Protein AF-A0A395M9N6-F1 (afdb_monomer)

Organism: NCBI:txid2675880

Sequence (137 aa):
MVEVPEEEGFAPFDAPEVMGDDAPRRTTVILVNNTQQTLTWSDSGCDHGERCVLAPDTIAPGASGTWALRSDGFQTGCEGWMEWTVGDNGPTVELKYDNPYYGSNSYSCSTGSTSYNIGRDGGDGDHASVTFTLAQN

Mean predicted aligned error: 8.51 Å

pLDDT: mean 87.64, std 17.74, range [38.38, 98.75]

Structure (mmCIF, N/CA/C/O backbone):
data_AF-A0A395M9N6-F1
#
_entry.id   AF-A0A395M9N6-F1
#
loop_
_atom_site.group_PDB
_atom_site.id
_atom_site.type_symbol
_atom_site.label_atom_id
_atom_site.label_alt_id
_atom_site.label_comp_id
_atom_site.label_asym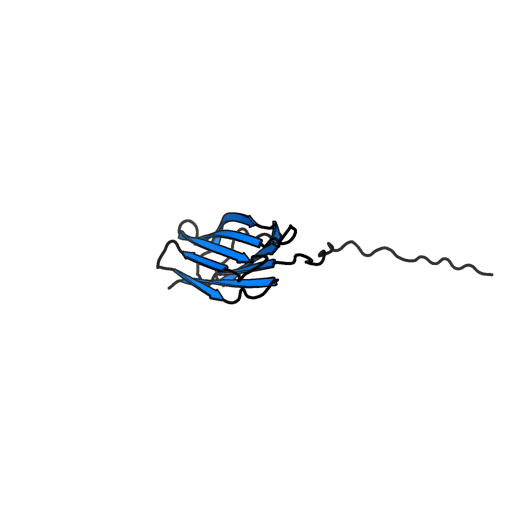_id
_atom_site.label_entity_id
_atom_site.label_seq_id
_atom_site.pdbx_PDB_ins_code
_atom_site.Cartn_x
_atom_site.Cartn_y
_atom_site.Cartn_z
_atom_site.occupancy
_atom_site.B_iso_or_equiv
_atom_site.auth_seq_id
_atom_site.auth_comp_id
_atom_site.auth_asym_id
_atom_site.auth_atom_id
_atom_site.pdbx_PDB_model_num
ATOM 1 N N . MET A 1 1 ? -13.176 -33.257 -59.182 1.00 46.84 1 MET A N 1
ATOM 2 C CA . MET A 1 1 ? -12.397 -32.482 -58.202 1.00 46.84 1 MET A CA 1
ATOM 3 C C . MET A 1 1 ? -13.426 -31.793 -57.335 1.00 46.84 1 MET A C 1
ATOM 5 O O . MET A 1 1 ? -14.177 -30.981 -57.853 1.00 46.84 1 MET A O 1
ATOM 9 N N . VAL A 1 2 ? -13.617 -32.300 -56.121 1.00 38.38 2 VAL A N 1
ATOM 10 C CA . VAL A 1 2 ? -14.573 -31.751 -55.154 1.00 38.38 2 VAL A CA 1
ATOM 11 C C . VAL A 1 2 ? -13.792 -30.713 -54.364 1.00 38.38 2 VAL A C 1
ATOM 13 O O . VAL A 1 2 ? -12.828 -31.085 -53.703 1.00 38.38 2 VAL A O 1
ATOM 16 N N . GLU A 1 3 ? -14.158 -29.441 -54.480 1.00 41.53 3 GLU A N 1
ATOM 17 C CA . GLU A 1 3 ? -13.704 -28.416 -53.542 1.00 41.53 3 GLU A CA 1
ATOM 18 C C . GLU A 1 3 ? -14.717 -28.372 -52.398 1.00 41.53 3 GLU A C 1
ATOM 20 O O . GLU A 1 3 ? -15.890 -28.044 -52.580 1.00 41.53 3 GLU A O 1
ATOM 25 N N . VAL A 1 4 ? -14.263 -28.836 -51.240 1.00 49.25 4 VAL A N 1
ATOM 26 C CA . VAL A 1 4 ? -14.925 -28.698 -49.941 1.00 49.25 4 VAL A CA 1
ATOM 27 C C . VAL A 1 4 ? -14.576 -27.295 -49.422 1.00 49.25 4 VAL A C 1
ATOM 29 O O . VAL A 1 4 ? -13.420 -26.899 -49.574 1.00 49.25 4 VAL A O 1
ATOM 32 N N . PRO A 1 5 ? -15.517 -26.526 -48.850 1.00 47.41 5 PRO A N 1
ATOM 33 C CA . PRO A 1 5 ? -15.219 -25.199 -48.323 1.00 47.41 5 PRO A CA 1
ATOM 34 C C . PRO A 1 5 ? -14.529 -25.320 -46.957 1.00 47.41 5 PRO A C 1
ATOM 36 O O . PRO A 1 5 ? -15.019 -26.034 -46.083 1.00 47.41 5 PRO A O 1
ATOM 39 N N . GLU A 1 6 ? -13.413 -24.617 -46.766 1.00 47.91 6 GLU A N 1
ATOM 40 C CA . GLU A 1 6 ? -12.828 -24.401 -45.439 1.00 47.91 6 GLU A CA 1
ATOM 41 C C . GLU A 1 6 ? -13.476 -23.155 -44.820 1.00 47.91 6 GLU A C 1
ATOM 43 O O . GLU A 1 6 ? -13.122 -22.014 -45.114 1.00 47.91 6 GLU A O 1
ATOM 48 N N . GLU A 1 7 ? -14.499 -23.402 -44.003 1.00 52.03 7 GLU A N 1
ATOM 49 C CA . GLU A 1 7 ? -15.008 -22.475 -42.993 1.00 52.03 7 GLU A CA 1
ATOM 50 C C . GLU A 1 7 ? -14.026 -22.481 -41.815 1.00 52.03 7 GLU A C 1
ATOM 52 O O . GLU A 1 7 ? -14.098 -23.359 -40.958 1.00 52.03 7 GLU A O 1
ATOM 57 N N . GLU A 1 8 ? -13.111 -21.514 -41.756 1.00 49.66 8 GLU A N 1
ATOM 58 C CA . GLU A 1 8 ? -12.205 -21.362 -40.616 1.00 49.66 8 GLU A CA 1
ATOM 59 C C . GLU A 1 8 ? -12.452 -20.032 -39.897 1.00 49.66 8 GLU A C 1
ATOM 61 O O . GLU A 1 8 ? -12.097 -18.952 -40.370 1.00 49.66 8 GLU A O 1
ATOM 66 N N . GLY A 1 9 ? -13.021 -20.153 -38.695 1.00 40.66 9 GLY A N 1
ATOM 67 C CA . GLY A 1 9 ? -12.599 -19.342 -37.558 1.00 40.66 9 GLY A CA 1
ATOM 68 C C . GLY A 1 9 ? -13.446 -18.119 -37.231 1.00 40.66 9 GLY A C 1
ATOM 69 O O . GLY A 1 9 ? -13.034 -16.983 -37.445 1.00 40.66 9 GLY A O 1
ATOM 70 N N . PHE A 1 10 ? -14.578 -18.342 -36.563 1.00 41.88 10 PHE A N 1
ATOM 71 C CA . PHE A 1 10 ? -15.126 -17.366 -35.622 1.00 41.88 10 PHE A CA 1
ATOM 72 C C . PHE A 1 10 ? -14.046 -17.056 -34.570 1.00 41.88 10 PHE A C 1
ATOM 74 O O . PHE A 1 10 ? -13.719 -17.917 -33.750 1.00 41.88 10 PHE A O 1
ATOM 81 N N . ALA A 1 11 ? -13.454 -15.859 -34.624 1.00 49.81 11 ALA A N 1
ATOM 82 C CA . ALA A 1 11 ? -12.541 -15.391 -33.587 1.00 49.81 11 ALA A CA 1
ATOM 83 C C . ALA A 1 11 ? -13.258 -15.491 -32.228 1.00 49.81 11 ALA A C 1
ATOM 85 O O . ALA A 1 11 ? -14.402 -15.031 -32.123 1.00 49.81 11 ALA A O 1
ATOM 86 N N . PRO A 1 12 ? -12.658 -16.115 -31.200 1.00 45.38 12 PRO A N 1
ATOM 87 C CA . PRO A 1 12 ? -13.282 -16.140 -29.893 1.00 45.38 12 PRO A CA 1
ATOM 88 C C . PRO A 1 12 ? -13.424 -14.694 -29.417 1.00 45.38 12 PRO A C 1
ATOM 90 O O . PRO A 1 12 ? -12.458 -13.938 -29.415 1.00 45.38 12 PRO A O 1
ATOM 93 N N . PHE A 1 13 ? -14.663 -14.336 -29.085 1.00 43.62 13 PHE A N 1
ATOM 94 C CA . PHE A 1 13 ? -15.066 -13.257 -28.183 1.00 43.62 13 PHE A CA 1
ATOM 95 C C . PHE A 1 13 ? -13.883 -12.749 -27.360 1.00 43.62 13 PHE A C 1
ATOM 97 O O . PHE A 1 13 ? -13.389 -13.452 -26.479 1.00 43.62 13 PHE A O 1
ATOM 104 N N . ASP A 1 14 ? -13.464 -11.540 -27.716 1.00 46.97 14 ASP A N 1
ATOM 105 C CA . ASP A 1 14 ? -12.435 -10.719 -27.098 1.00 46.97 14 ASP A CA 1
ATOM 106 C C . ASP A 1 14 ? -12.664 -10.673 -25.575 1.00 46.97 14 ASP A C 1
ATOM 108 O O . ASP A 1 14 ? -13.408 -9.848 -25.040 1.00 46.97 14 ASP A O 1
ATOM 112 N N . ALA A 1 15 ? -12.097 -11.645 -24.860 1.00 50.38 15 ALA A N 1
ATOM 113 C CA . ALA A 1 15 ? -11.763 -11.455 -23.462 1.00 50.38 15 ALA A CA 1
ATOM 114 C C . ALA A 1 15 ? -10.731 -10.326 -23.467 1.00 50.38 15 ALA A C 1
ATOM 116 O O . ALA A 1 15 ? -9.829 -10.399 -24.299 1.00 50.38 15 ALA A O 1
ATOM 117 N N . PRO A 1 16 ? -10.851 -9.295 -22.611 1.00 46.59 16 PRO A N 1
ATOM 118 C CA . PRO A 1 16 ? -9.945 -8.160 -22.677 1.00 46.59 16 PRO A CA 1
ATOM 119 C C . PRO A 1 16 ? -8.519 -8.699 -22.638 1.00 46.59 16 PRO A C 1
ATOM 121 O O . PRO A 1 16 ? -8.141 -9.360 -21.667 1.00 46.59 16 PRO A O 1
ATOM 124 N N . GLU A 1 17 ? -7.7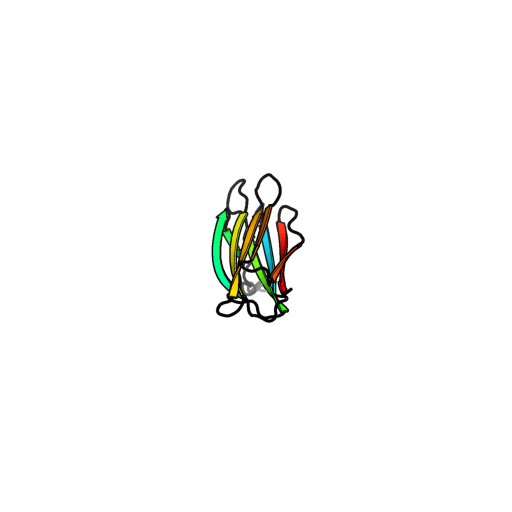71 -8.479 -23.722 1.00 45.53 17 GLU A N 1
ATOM 125 C CA . GLU A 1 17 ? -6.341 -8.727 -23.763 1.00 45.53 17 GLU A CA 1
ATOM 126 C C . GLU A 1 17 ? -5.764 -8.057 -22.518 1.00 45.53 17 GLU A C 1
ATOM 128 O O . GLU A 1 17 ? -5.711 -6.829 -22.410 1.00 45.53 17 GLU A O 1
ATOM 133 N N . VAL A 1 18 ? -5.352 -8.864 -21.541 1.00 51.06 18 VAL A N 1
ATOM 134 C CA . VAL A 1 18 ? -4.390 -8.422 -20.541 1.00 51.06 18 VAL A CA 1
ATOM 135 C C . VAL A 1 18 ? -3.106 -8.244 -21.339 1.00 51.06 18 VAL A C 1
ATOM 137 O O . VAL A 1 18 ? -2.293 -9.161 -21.422 1.00 51.06 18 VAL A O 1
ATOM 140 N N . MET A 1 19 ? -2.998 -7.101 -22.027 1.00 48.94 19 MET A N 1
ATOM 141 C CA . MET A 1 19 ? -1.782 -6.639 -22.680 1.00 48.94 19 MET A CA 1
ATOM 142 C C . MET A 1 19 ? -0.668 -6.868 -21.669 1.00 48.94 19 MET A C 1
ATOM 144 O O . MET A 1 19 ? -0.726 -6.330 -20.559 1.00 48.94 19 MET A O 1
ATOM 148 N N . GLY A 1 20 ? 0.255 -7.763 -22.022 1.00 50.69 20 GLY A N 1
ATOM 149 C CA . GLY A 1 20 ? 1.346 -8.173 -21.153 1.00 50.69 20 GLY A CA 1
ATOM 150 C C . GLY A 1 20 ? 2.005 -6.946 -20.540 1.00 50.69 20 GLY A C 1
ATOM 151 O O . GLY A 1 20 ? 2.199 -5.931 -21.206 1.00 50.69 20 GLY A O 1
ATOM 152 N N . ASP A 1 21 ? 2.278 -7.026 -19.248 1.00 62.62 21 ASP A N 1
ATOM 153 C CA . ASP A 1 21 ? 2.862 -5.949 -18.463 1.00 62.62 21 ASP A CA 1
ATOM 154 C C . ASP A 1 21 ? 4.333 -5.737 -18.865 1.00 62.62 21 ASP A C 1
ATOM 156 O O . ASP A 1 21 ? 5.249 -6.203 -18.196 1.00 62.62 21 ASP A O 1
ATOM 160 N N . ASP A 1 22 ? 4.552 -5.092 -20.015 1.00 73.19 22 ASP A N 1
ATOM 161 C CA . ASP A 1 22 ? 5.873 -4.775 -20.588 1.00 73.19 22 ASP A CA 1
ATOM 162 C C . ASP A 1 22 ? 6.537 -3.573 -19.894 1.00 73.19 22 ASP A C 1
ATOM 164 O O . ASP A 1 22 ? 7.601 -3.100 -20.290 1.00 73.19 22 ASP A O 1
ATOM 168 N N . ALA A 1 23 ? 5.911 -3.042 -18.841 1.00 85.94 23 ALA A N 1
ATOM 169 C CA . ALA A 1 23 ? 6.491 -1.962 -18.072 1.00 85.94 23 ALA A CA 1
ATOM 170 C C . ALA A 1 23 ? 7.770 -2.452 -17.368 1.00 85.94 23 ALA A C 1
ATOM 172 O O . ALA A 1 23 ? 7.724 -3.428 -16.609 1.00 85.94 23 ALA A O 1
ATOM 173 N N . PRO A 1 24 ? 8.914 -1.762 -17.549 1.00 88.75 24 PRO A N 1
ATOM 174 C CA . PRO A 1 24 ? 10.151 -2.123 -16.867 1.00 88.75 24 PRO A CA 1
ATOM 175 C C . PRO A 1 24 ? 10.013 -2.135 -15.346 1.00 88.75 24 PRO A C 1
ATOM 177 O O . 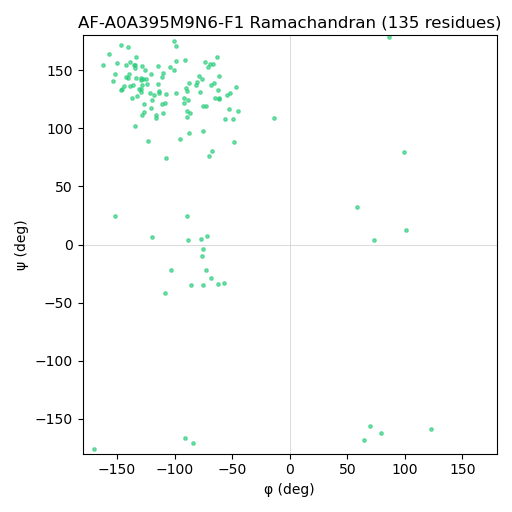PRO A 1 24 ? 10.668 -2.935 -14.685 1.00 88.75 24 PRO A O 1
ATOM 180 N N . ARG A 1 25 ? 9.175 -1.251 -14.789 1.00 92.69 25 ARG A N 1
ATOM 181 C CA . ARG A 1 25 ? 8.902 -1.159 -13.353 1.00 92.69 25 ARG A CA 1
ATOM 182 C C . ARG A 1 25 ? 7.416 -1.297 -13.074 1.00 92.69 25 ARG A C 1
ATOM 184 O O . ARG A 1 25 ? 6.588 -0.670 -13.733 1.00 92.69 25 ARG A O 1
ATOM 191 N N . ARG A 1 26 ? 7.092 -2.056 -12.031 1.00 94.25 26 ARG A N 1
ATOM 192 C CA . ARG A 1 26 ? 5.740 -2.168 -11.488 1.00 94.25 26 ARG A CA 1
ATOM 193 C C . ARG A 1 26 ? 5.774 -2.256 -9.977 1.00 94.25 26 ARG A C 1
ATOM 195 O O . ARG A 1 26 ? 6.627 -2.927 -9.404 1.00 94.25 26 ARG A O 1
ATOM 202 N N . THR A 1 27 ? 4.779 -1.649 -9.346 1.00 96.62 27 THR A N 1
ATOM 203 C CA . THR A 1 27 ? 4.513 -1.823 -7.923 1.00 96.62 27 THR A CA 1
ATOM 204 C C . THR A 1 27 ? 3.069 -2.245 -7.732 1.00 96.62 27 THR A C 1
ATOM 206 O O . THR A 1 27 ? 2.148 -1.480 -8.010 1.00 96.62 27 THR A O 1
ATOM 209 N N . THR A 1 28 ? 2.875 -3.467 -7.246 1.00 97.69 28 THR A N 1
ATOM 210 C CA . THR A 1 28 ? 1.593 -3.939 -6.721 1.00 97.69 28 THR A CA 1
ATOM 211 C C . THR A 1 28 ? 1.558 -3.665 -5.226 1.00 97.69 28 THR A C 1
ATOM 213 O O . THR A 1 28 ? 2.463 -4.063 -4.492 1.00 97.69 28 THR A O 1
ATOM 216 N N . VAL A 1 29 ? 0.518 -2.977 -4.776 1.00 98.50 29 VAL A N 1
ATOM 217 C CA . VAL A 1 29 ? 0.339 -2.598 -3.379 1.00 98.50 29 VAL A CA 1
ATOM 218 C C . VAL A 1 29 ? -0.865 -3.334 -2.825 1.00 98.50 29 VAL A C 1
ATOM 220 O O . VAL A 1 29 ? -1.937 -3.333 -3.430 1.00 98.50 29 VAL A O 1
ATOM 223 N N . ILE A 1 30 ? -0.677 -3.965 -1.672 1.00 98.69 30 ILE A N 1
ATOM 224 C CA . ILE A 1 30 ? -1.715 -4.688 -0.947 1.00 98.69 30 ILE A CA 1
ATOM 225 C C . ILE A 1 30 ? -1.856 -4.034 0.423 1.00 98.69 30 ILE A C 1
ATOM 227 O O . ILE A 1 30 ? -0.877 -3.936 1.159 1.00 98.69 30 ILE A O 1
ATOM 231 N N . LEU A 1 31 ? -3.063 -3.604 0.783 1.00 98.75 31 LEU A N 1
ATOM 232 C CA . LEU A 1 31 ? -3.378 -3.142 2.135 1.00 98.75 31 LEU A CA 1
ATOM 233 C C . LEU A 1 31 ? -4.292 -4.158 2.810 1.00 98.75 31 LEU A C 1
ATOM 235 O O . LEU A 1 31 ? -5.439 -4.327 2.403 1.00 98.75 31 LEU A O 1
ATOM 239 N N . VAL A 1 32 ? -3.779 -4.821 3.842 1.00 98.75 32 VAL A N 1
ATOM 240 C CA . VAL A 1 32 ? -4.516 -5.755 4.694 1.00 98.75 32 VAL A CA 1
ATOM 241 C C . VAL A 1 32 ? -5.094 -4.992 5.879 1.00 98.75 32 VAL A C 1
ATOM 243 O O . VAL A 1 32 ? -4.361 -4.380 6.659 1.00 98.75 32 VAL A O 1
ATOM 246 N N . ASN A 1 33 ? -6.414 -5.052 6.025 1.00 98.50 33 ASN A N 1
ATOM 247 C CA . ASN A 1 33 ? -7.137 -4.459 7.135 1.00 98.50 33 ASN A CA 1
ATOM 248 C C . ASN A 1 33 ? -7.379 -5.501 8.237 1.00 98.50 33 ASN A C 1
ATOM 250 O O . ASN A 1 33 ? -8.410 -6.165 8.253 1.00 98.50 33 ASN A O 1
ATOM 254 N N . ASN A 1 34 ? -6.462 -5.610 9.198 1.00 98.38 34 ASN A N 1
ATOM 255 C CA . ASN A 1 34 ? -6.639 -6.431 10.403 1.00 98.38 34 ASN A CA 1
ATOM 256 C C . ASN A 1 34 ? -7.302 -5.651 11.554 1.00 98.38 34 A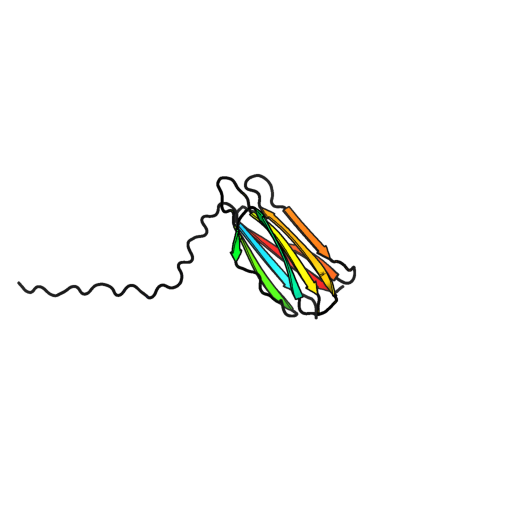SN A C 1
ATOM 258 O O . ASN A 1 34 ? -7.116 -5.979 12.727 1.00 98.38 34 ASN A O 1
ATOM 262 N N . THR A 1 35 ? -8.056 -4.597 11.243 1.00 97.50 35 THR A N 1
ATOM 263 C CA . THR A 1 35 ? -8.862 -3.867 12.226 1.00 97.50 35 THR A CA 1
ATOM 264 C C . THR A 1 35 ? -10.319 -4.324 12.179 1.00 97.50 35 THR A C 1
ATOM 266 O O . THR A 1 35 ? -10.743 -5.032 11.267 1.00 97.50 35 THR A O 1
ATOM 269 N N . GLN A 1 36 ? -11.110 -3.872 13.154 1.00 97.25 36 GLN A N 1
ATOM 270 C CA . GLN A 1 36 ? -12.561 -4.087 13.185 1.00 97.25 36 GLN A CA 1
ATOM 271 C C . GLN A 1 36 ? -13.350 -2.986 12.452 1.00 97.25 36 GLN A C 1
ATOM 273 O O . GLN A 1 36 ? -14.578 -2.980 12.505 1.00 97.25 36 GLN A O 1
ATOM 278 N N . GLN A 1 37 ? -12.664 -2.034 11.813 1.00 98.06 37 GLN A N 1
ATOM 279 C CA . GLN A 1 37 ? -13.265 -0.891 11.124 1.00 98.06 37 GLN A CA 1
ATOM 280 C C . GLN A 1 37 ? -13.100 -1.040 9.614 1.00 98.06 37 GLN A C 1
ATOM 282 O O . GLN A 1 37 ? -12.102 -1.582 9.153 1.00 98.06 37 GLN A O 1
ATOM 287 N N . THR A 1 38 ? -14.054 -0.545 8.831 1.00 98.50 38 THR A N 1
ATOM 288 C CA . THR A 1 38 ? -13.875 -0.417 7.377 1.00 98.50 38 THR A CA 1
ATOM 289 C C . THR A 1 38 ? -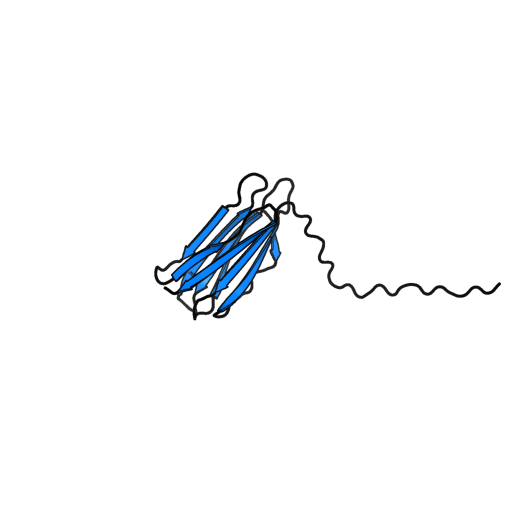12.834 0.659 7.087 1.00 98.50 38 THR A C 1
ATOM 291 O O . THR A 1 38 ? -12.865 1.714 7.714 1.00 98.50 38 THR A O 1
ATOM 294 N N . LEU A 1 39 ? -11.929 0.416 6.142 1.00 98.62 39 LEU A N 1
ATOM 295 C CA . LEU A 1 39 ? -11.077 1.469 5.589 1.00 98.62 39 LEU A CA 1
ATOM 296 C C . LEU A 1 39 ? -11.773 2.080 4.386 1.00 98.62 39 LEU A C 1
ATOM 298 O O . LEU A 1 39 ? -12.257 1.339 3.532 1.00 98.62 39 LEU A O 1
ATOM 302 N N . THR A 1 40 ? -11.781 3.401 4.303 1.00 98.62 40 THR A N 1
ATOM 303 C CA . THR A 1 40 ? -12.350 4.139 3.174 1.00 98.62 40 THR A CA 1
ATOM 304 C C . THR A 1 40 ? -11.243 4.938 2.514 1.00 98.62 40 THR A C 1
ATOM 306 O O . THR A 1 40 ? -10.511 5.654 3.198 1.00 98.62 40 THR A O 1
ATOM 309 N N . TRP A 1 41 ? -11.096 4.801 1.199 1.00 97.62 41 TRP A N 1
ATOM 310 C CA . TRP A 1 41 ? -10.143 5.596 0.434 1.00 97.62 41 TRP A CA 1
ATOM 311 C C . TRP A 1 41 ? -10.513 7.082 0.557 1.00 97.62 41 TRP A C 1
ATOM 313 O O . TRP A 1 41 ? -11.658 7.456 0.307 1.00 97.62 41 TRP A O 1
ATOM 323 N N . SER A 1 42 ? -9.561 7.922 0.980 1.00 96.81 42 SER A N 1
ATOM 324 C CA . SER A 1 42 ? -9.771 9.366 1.143 1.00 96.81 42 SER A CA 1
ATOM 325 C C . SER A 1 42 ? -9.058 10.214 0.094 1.00 96.81 42 SER A C 1
ATOM 327 O O . SER A 1 42 ? -9.654 11.167 -0.400 1.00 96.81 42 SER A O 1
ATOM 329 N N . ASP A 1 43 ? -7.811 9.886 -0.258 1.00 97.75 43 ASP A N 1
ATOM 330 C CA . ASP A 1 43 ? -7.058 10.606 -1.293 1.00 97.75 43 ASP A CA 1
ATOM 331 C C . ASP A 1 43 ? -5.941 9.734 -1.896 1.00 97.75 43 ASP A C 1
ATOM 333 O O . ASP A 1 43 ? -5.609 8.669 -1.367 1.00 97.75 43 ASP A O 1
ATOM 337 N N . SER A 1 44 ? -5.401 10.117 -3.054 1.00 97.88 44 SER A N 1
ATOM 338 C CA . SER A 1 44 ? -4.248 9.445 -3.661 1.00 97.88 44 SER A CA 1
ATOM 339 C C . SER A 1 44 ? -3.550 10.284 -4.731 1.00 97.88 44 SER A C 1
ATOM 341 O O . SER A 1 44 ? -4.189 11.030 -5.474 1.00 97.88 44 SER A O 1
ATOM 343 N N . GLY A 1 45 ? -2.262 10.021 -4.941 1.00 96.69 45 GLY A N 1
ATOM 344 C CA . GLY A 1 45 ? -1.463 10.616 -6.011 1.00 96.69 45 GLY A CA 1
ATOM 345 C C . GLY A 1 45 ? -0.626 9.593 -6.777 1.00 96.69 45 GLY A C 1
ATOM 346 O O . GLY A 1 45 ? -0.406 8.467 -6.331 1.00 96.69 45 GLY A O 1
ATOM 347 N N . CYS A 1 46 ? -0.205 9.997 -7.972 1.00 96.25 46 CYS A N 1
ATOM 348 C CA . CYS A 1 46 ? 0.693 9.255 -8.851 1.00 96.25 46 CYS A CA 1
ATOM 349 C C . CYS A 1 46 ? 1.725 10.261 -9.354 1.00 96.25 46 CYS A C 1
ATOM 351 O O . CYS A 1 46 ? 1.393 11.100 -10.192 1.00 96.25 46 CYS A O 1
ATOM 353 N N . ASP A 1 47 ? 2.920 10.221 -8.777 1.00 94.44 47 ASP A N 1
ATOM 354 C CA . ASP A 1 47 ? 3.973 11.202 -9.041 1.00 94.44 47 ASP A CA 1
ATOM 355 C C . ASP A 1 47 ? 4.795 10.794 -10.272 1.00 94.44 47 ASP A C 1
ATOM 357 O O . ASP A 1 47 ? 5.160 11.642 -11.086 1.00 94.44 47 ASP A O 1
ATOM 361 N N . HIS A 1 48 ? 4.995 9.484 -10.467 1.00 92.38 48 HIS A N 1
ATOM 362 C CA . HIS A 1 48 ? 5.643 8.908 -11.645 1.00 92.38 48 HIS A CA 1
ATOM 363 C C . HIS A 1 48 ? 4.946 7.622 -12.104 1.00 92.38 48 HIS A C 1
ATOM 365 O O . HIS A 1 48 ? 4.494 6.818 -11.284 1.00 92.38 48 HIS A O 1
ATOM 371 N N . GLY A 1 49 ? 4.936 7.383 -13.416 1.00 93.56 49 GLY A N 1
ATOM 372 C CA . GLY A 1 49 ? 4.246 6.243 -14.007 1.00 93.56 49 GLY A CA 1
ATOM 373 C C . GLY A 1 49 ? 2.742 6.475 -14.143 1.00 93.56 49 GLY A C 1
ATOM 374 O O . GLY A 1 49 ? 2.242 7.595 -14.045 1.00 93.56 49 GLY A O 1
ATOM 375 N N . GLU A 1 50 ? 2.009 5.382 -14.322 1.00 94.62 50 GLU A N 1
ATOM 376 C CA . GLU A 1 50 ? 0.555 5.395 -14.445 1.00 94.62 50 GLU A CA 1
ATOM 377 C C . GLU A 1 50 ? -0.105 4.306 -13.592 1.00 94.62 50 GLU A C 1
ATOM 379 O O . GLU A 1 50 ? 0.478 3.254 -13.304 1.00 94.62 50 GLU A O 1
ATOM 384 N N . ARG A 1 51 ? -1.364 4.539 -13.202 1.00 94.00 51 ARG A N 1
ATOM 385 C CA . ARG A 1 51 ? -2.185 3.534 -12.516 1.00 94.00 51 ARG A CA 1
ATOM 386 C C . ARG A 1 51 ? -2.660 2.494 -13.526 1.00 94.00 51 ARG A C 1
ATOM 388 O O . ARG A 1 51 ? -3.412 2.824 -14.437 1.00 94.00 51 ARG A O 1
ATOM 395 N N . CYS A 1 52 ? -2.280 1.236 -13.325 1.00 92.12 52 CYS A N 1
ATOM 396 C CA . CYS A 1 52 ? -2.731 0.119 -14.158 1.00 92.12 52 CYS A CA 1
ATOM 397 C C . CYS A 1 52 ? -3.813 -0.737 -13.479 1.00 92.12 52 CYS A C 1
ATOM 399 O O . CYS A 1 52 ? -4.593 -1.392 -14.167 1.00 92.12 52 CYS A O 1
ATOM 401 N N . VAL A 1 53 ? -3.911 -0.698 -12.144 1.00 95.19 53 VAL A N 1
ATOM 402 C CA . VAL A 1 53 ? -5.014 -1.293 -11.373 1.00 95.19 53 VAL A CA 1
ATOM 403 C C . VAL A 1 53 ? -5.493 -0.272 -10.348 1.00 95.19 53 VAL A C 1
ATOM 405 O O . VAL A 1 53 ? -4.685 0.263 -9.589 1.00 95.19 53 VAL A O 1
ATOM 408 N N . LEU A 1 54 ? -6.799 -0.001 -10.328 1.00 95.56 54 LEU A N 1
ATOM 409 C CA . LEU A 1 54 ? -7.412 0.931 -9.381 1.00 95.56 54 LEU A CA 1
ATOM 410 C C . LEU A 1 54 ? -7.605 0.279 -8.011 1.00 95.56 54 LEU A C 1
ATOM 412 O O . LEU A 1 54 ? -7.909 -0.909 -7.914 1.00 95.56 54 LEU A O 1
ATOM 416 N N . ALA A 1 55 ? -7.455 1.080 -6.960 1.00 96.44 55 ALA A N 1
ATOM 417 C CA . ALA A 1 55 ? -7.795 0.666 -5.608 1.00 96.44 55 ALA A CA 1
ATOM 418 C C . ALA A 1 55 ? -9.318 0.557 -5.433 1.00 96.44 55 ALA A C 1
ATOM 420 O O . ALA A 1 55 ? -10.065 1.250 -6.127 1.00 96.44 55 ALA A O 1
ATOM 421 N N . PRO A 1 56 ? -9.796 -0.296 -4.510 1.00 97.88 56 PRO A N 1
ATOM 422 C CA . PRO A 1 56 ? -11.202 -0.292 -4.132 1.00 97.88 56 PRO A CA 1
ATOM 423 C C . PRO A 1 56 ? -11.551 0.980 -3.346 1.00 97.88 56 PRO A C 1
ATOM 425 O O . PRO A 1 56 ? -10.701 1.540 -2.662 1.00 97.88 56 PRO A O 1
ATOM 428 N N . ASP A 1 57 ? -12.819 1.392 -3.356 1.00 98.06 57 ASP A N 1
ATOM 429 C CA . ASP A 1 57 ? -13.266 2.539 -2.546 1.00 98.06 57 ASP A CA 1
ATOM 430 C C . ASP A 1 57 ? -13.228 2.236 -1.038 1.00 98.06 57 ASP A C 1
ATOM 432 O O . ASP A 1 57 ? -13.056 3.131 -0.209 1.00 98.06 57 ASP A O 1
ATOM 436 N N . THR A 1 58 ? -13.401 0.961 -0.668 1.00 98.44 58 THR A N 1
ATOM 437 C CA . THR A 1 58 ? -13.405 0.510 0.728 1.00 98.44 58 THR A CA 1
ATOM 438 C C . THR A 1 58 ? -12.732 -0.850 0.908 1.00 98.44 58 THR A C 1
ATOM 440 O O . THR A 1 58 ? -12.701 -1.675 -0.006 1.00 98.44 58 THR A O 1
ATOM 443 N N . ILE A 1 59 ? -12.224 -1.109 2.115 1.00 98.62 59 ILE A N 1
ATOM 444 C CA . ILE A 1 59 ? -11.687 -2.406 2.540 1.00 98.62 59 ILE A CA 1
ATOM 445 C C . ILE A 1 59 ? -12.361 -2.793 3.858 1.00 98.62 59 ILE A C 1
ATOM 447 O O . ILE A 1 59 ? -12.133 -2.173 4.899 1.00 98.62 59 ILE A O 1
ATOM 451 N N . ALA A 1 60 ? -13.202 -3.825 3.817 1.00 98.62 60 ALA A N 1
ATOM 452 C CA . ALA A 1 60 ? -13.926 -4.320 4.986 1.00 98.62 60 ALA A CA 1
ATOM 453 C C . ALA A 1 60 ? -12.980 -4.862 6.087 1.00 98.62 60 ALA A C 1
ATOM 455 O O . ALA A 1 60 ? -11.828 -5.199 5.793 1.00 98.62 60 ALA A O 1
ATOM 456 N N . PRO A 1 61 ? -13.451 -4.985 7.344 1.00 98.56 61 PRO A N 1
ATOM 457 C CA . PRO A 1 61 ? -12.705 -5.652 8.413 1.00 98.56 61 PRO A CA 1
ATOM 458 C C . PRO A 1 61 ? -12.236 -7.056 8.010 1.00 98.56 61 PRO A C 1
ATOM 460 O O . PRO A 1 61 ? -13.026 -7.859 7.510 1.00 98.56 61 PRO A O 1
ATOM 463 N N . GLY A 1 62 ? -10.955 -7.355 8.223 1.00 97.81 62 GLY A N 1
ATOM 464 C CA . GLY A 1 62 ? -10.329 -8.636 7.877 1.00 97.81 62 GLY A CA 1
ATOM 465 C C . GLY A 1 62 ? -10.082 -8.864 6.380 1.00 97.81 62 GLY A C 1
ATOM 466 O O . GLY A 1 62 ? -9.648 -9.952 6.005 1.00 97.81 62 GLY A O 1
ATOM 467 N N . ALA A 1 63 ? -10.371 -7.883 5.518 1.00 98.56 63 ALA A N 1
ATOM 468 C CA . ALA A 1 63 ? -10.172 -7.978 4.073 1.00 98.56 63 ALA A CA 1
ATOM 469 C C . ALA A 1 63 ? -8.884 -7.273 3.614 1.00 98.56 63 ALA A C 1
ATOM 471 O O . ALA A 1 63 ? -8.193 -6.609 4.390 1.00 98.56 63 ALA A O 1
ATOM 472 N N . SER A 1 64 ? -8.576 -7.393 2.321 1.00 98.44 64 SER A N 1
ATOM 473 C CA . SER A 1 64 ? -7.462 -6.694 1.681 1.00 98.44 64 SER A CA 1
ATOM 474 C C . SER A 1 64 ? -7.897 -5.956 0.420 1.00 98.44 64 SER A C 1
ATOM 476 O O . SER A 1 64 ? -8.678 -6.488 -0.368 1.00 98.44 64 SER A O 1
ATOM 478 N N . GLY A 1 65 ? -7.346 -4.764 0.206 1.00 98.25 65 GLY A N 1
ATOM 479 C CA . GLY A 1 65 ? -7.410 -4.050 -1.068 1.00 98.25 65 GLY A CA 1
ATOM 480 C C . GLY A 1 65 ? -6.114 -4.217 -1.855 1.00 98.25 65 GLY A C 1
ATOM 481 O O . GLY A 1 65 ? -5.046 -4.382 -1.264 1.00 98.25 65 GLY A O 1
ATOM 482 N N . THR A 1 66 ? -6.197 -4.176 -3.184 1.00 98.38 66 THR A N 1
ATOM 483 C CA . THR A 1 66 ? -5.029 -4.288 -4.066 1.00 98.38 66 THR A CA 1
ATOM 484 C C . THR A 1 66 ? -5.135 -3.305 -5.218 1.00 98.38 66 THR A C 1
ATOM 486 O O . THR A 1 66 ? -6.197 -3.174 -5.820 1.00 98.38 66 THR A O 1
ATOM 489 N N . TRP A 1 67 ? -4.031 -2.632 -5.521 1.00 98.00 67 TRP A N 1
ATOM 490 C CA . TRP A 1 67 ? -3.893 -1.727 -6.660 1.00 98.00 67 TRP A CA 1
ATOM 491 C C . TRP A 1 67 ? -2.467 -1.772 -7.196 1.00 98.00 67 TRP A C 1
ATOM 493 O O . TRP A 1 67 ? -1.589 -2.403 -6.601 1.00 98.00 67 TRP A O 1
ATOM 503 N N . ALA A 1 68 ? -2.230 -1.136 -8.341 1.00 96.56 68 ALA A N 1
ATOM 504 C CA . ALA A 1 68 ? -0.911 -1.155 -8.951 1.00 96.56 68 ALA A CA 1
ATOM 505 C C . ALA A 1 68 ? -0.618 0.080 -9.800 1.00 96.56 68 ALA A C 1
ATOM 507 O O . ALA A 1 68 ? -1.499 0.628 -10.472 1.00 96.56 68 ALA A O 1
ATOM 508 N N . LEU A 1 69 ? 0.658 0.460 -9.786 1.00 94.81 69 LEU A N 1
ATOM 509 C CA . LEU A 1 69 ? 1.257 1.411 -10.712 1.00 94.81 69 LEU A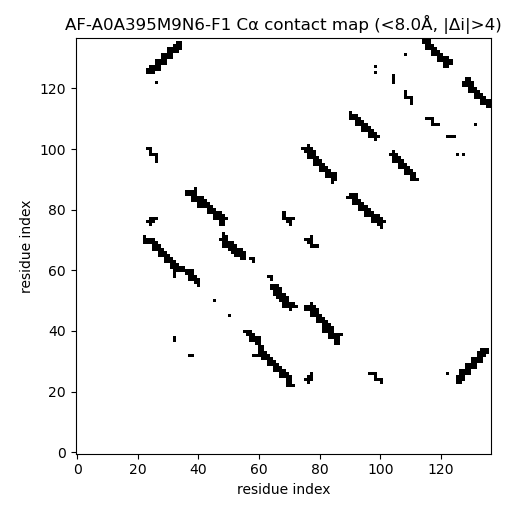 CA 1
ATOM 510 C C . LEU A 1 69 ? 2.297 0.699 -11.569 1.00 94.81 69 LEU A C 1
ATOM 512 O O . LEU A 1 69 ? 2.916 -0.275 -11.131 1.00 94.81 69 LEU A O 1
ATOM 516 N N . ARG A 1 70 ? 2.523 1.230 -12.765 1.00 93.62 70 ARG A N 1
ATOM 517 C CA . ARG A 1 70 ? 3.594 0.801 -13.662 1.00 93.62 70 ARG A CA 1
ATOM 518 C C . ARG A 1 70 ? 4.315 2.005 -14.257 1.00 93.62 70 ARG A C 1
ATOM 520 O O . ARG A 1 70 ? 3.732 3.081 -14.356 1.00 93.62 70 ARG A O 1
ATOM 527 N N . SER A 1 71 ? 5.573 1.834 -14.642 1.00 92.38 71 SER A N 1
ATOM 528 C CA . SER A 1 71 ? 6.307 2.846 -15.407 1.00 92.38 71 SER A CA 1
ATOM 529 C C . SER A 1 71 ? 5.688 3.016 -16.795 1.00 92.38 71 SER A C 1
ATOM 531 O O . SER A 1 71 ? 5.371 2.021 -17.444 1.00 92.38 71 SER A O 1
ATOM 533 N N . ASP A 1 72 ? 5.586 4.252 -17.268 1.00 87.31 72 ASP A N 1
ATOM 534 C CA . ASP A 1 72 ? 4.941 4.643 -18.529 1.00 87.31 72 ASP A CA 1
ATOM 535 C C . ASP A 1 72 ? 5.902 5.338 -19.517 1.00 87.31 72 ASP A C 1
ATOM 537 O O . ASP A 1 72 ? 5.489 5.823 -20.572 1.00 87.31 72 ASP A O 1
ATOM 541 N N . GLY A 1 73 ? 7.199 5.391 -19.193 1.00 79.44 73 GLY A N 1
ATOM 542 C CA . GLY A 1 73 ? 8.195 6.164 -19.927 1.00 79.44 73 GLY A CA 1
ATOM 543 C C . GLY A 1 73 ? 9.544 5.465 -20.082 1.00 79.44 73 GLY A C 1
ATOM 544 O O . GLY A 1 73 ? 9.840 4.427 -19.487 1.00 79.44 73 GLY A O 1
ATOM 545 N N . PHE A 1 74 ? 10.398 6.053 -20.920 1.00 75.12 74 PHE A N 1
ATOM 546 C CA . PHE A 1 74 ? 11.746 5.543 -21.140 1.00 75.12 74 PHE A CA 1
ATOM 547 C C . PHE A 1 74 ? 12.622 5.824 -19.920 1.00 75.12 74 PHE A C 1
ATOM 549 O O . PHE A 1 74 ? 12.857 6.982 -19.581 1.00 75.12 74 PHE A O 1
ATOM 556 N N . GLN A 1 75 ? 13.140 4.763 -19.300 1.00 76.75 75 GLN A N 1
ATOM 557 C CA . GLN A 1 75 ? 13.977 4.852 -18.099 1.00 76.75 75 GLN A CA 1
ATOM 558 C C . GLN A 1 75 ? 13.289 5.543 -16.907 1.00 76.75 75 GLN A C 1
ATOM 560 O O . GLN A 1 75 ? 13.953 6.196 -16.101 1.00 76.75 75 GLN A O 1
ATOM 565 N N . THR A 1 76 ? 11.966 5.403 -16.781 1.00 87.69 76 THR A N 1
ATOM 566 C CA . THR A 1 76 ? 11.202 5.924 -15.638 1.00 87.69 76 THR A CA 1
ATOM 567 C C . THR A 1 76 ? 10.797 4.814 -14.670 1.00 87.69 76 THR A C 1
ATOM 569 O O . THR A 1 76 ? 10.714 3.637 -15.030 1.00 87.69 76 THR A O 1
ATOM 572 N N . GLY A 1 77 ? 10.636 5.191 -13.401 1.00 91.00 77 GLY A N 1
ATOM 573 C CA . GLY A 1 77 ? 10.074 4.334 -12.360 1.00 91.00 77 GLY A CA 1
ATOM 574 C C . GLY A 1 77 ? 8.562 4.487 -12.244 1.00 91.00 77 GLY A C 1
ATOM 575 O O . GLY A 1 77 ? 7.920 5.094 -13.103 1.00 91.00 77 GLY A O 1
ATOM 576 N N . CYS A 1 78 ? 8.005 3.965 -11.156 1.00 93.94 78 CYS A N 1
ATOM 577 C CA . CYS A 1 78 ? 6.636 4.257 -10.750 1.00 93.94 78 CYS A CA 1
ATOM 578 C C . CYS A 1 78 ? 6.582 4.637 -9.271 1.00 93.94 78 CYS A C 1
ATOM 580 O O . CYS A 1 78 ? 7.185 3.971 -8.431 1.00 93.94 78 CYS A O 1
ATOM 582 N N . GLU A 1 79 ? 5.852 5.704 -8.973 1.00 95.81 79 GLU A N 1
ATOM 583 C CA . GLU A 1 79 ? 5.794 6.317 -7.651 1.00 95.81 79 GLU A CA 1
ATOM 584 C C . GLU A 1 79 ? 4.388 6.838 -7.388 1.00 95.81 79 GLU A C 1
ATOM 586 O O . GLU A 1 79 ? 3.755 7.465 -8.244 1.00 95.81 79 GLU A O 1
ATOM 591 N N . GLY A 1 80 ? 3.892 6.595 -6.183 1.00 97.25 80 GLY A N 1
ATOM 592 C CA . GLY A 1 80 ? 2.633 7.166 -5.760 1.00 97.25 80 GLY A CA 1
ATOM 593 C C . GLY A 1 80 ? 2.360 6.974 -4.284 1.00 97.25 80 GLY A C 1
ATOM 594 O O . GLY A 1 80 ? 3.162 6.439 -3.511 1.00 97.25 80 GLY A O 1
ATOM 595 N N . TRP A 1 81 ? 1.174 7.423 -3.903 1.00 98.38 81 TRP A N 1
ATOM 596 C CA . TRP A 1 81 ? 0.728 7.387 -2.526 1.00 98.38 81 TRP A CA 1
ATOM 597 C C . TRP A 1 81 ? -0.788 7.243 -2.435 1.00 98.38 81 TRP A C 1
ATOM 599 O O . TRP A 1 81 ? -1.527 7.596 -3.358 1.00 98.38 81 TRP A O 1
ATOM 609 N N . MET A 1 82 ? -1.250 6.713 -1.305 1.00 98.38 82 MET A N 1
ATOM 610 C CA . MET A 1 82 ? -2.668 6.597 -0.977 1.00 98.38 82 MET A CA 1
ATOM 611 C C . MET A 1 82 ? -2.924 6.895 0.492 1.00 98.38 82 MET A C 1
ATOM 613 O O . MET A 1 82 ? -2.162 6.474 1.364 1.00 98.38 82 MET A O 1
ATOM 617 N N . GLU A 1 83 ? -4.050 7.549 0.748 1.00 98.25 83 GLU A N 1
ATOM 618 C CA . GLU A 1 83 ? -4.582 7.801 2.077 1.00 98.25 83 GLU A CA 1
ATOM 619 C C . GLU A 1 83 ? -5.903 7.061 2.298 1.00 98.25 83 GLU A C 1
ATOM 621 O O . GLU A 1 83 ? -6.782 7.025 1.430 1.00 98.25 83 GLU A O 1
ATOM 626 N N . TRP A 1 84 ? -6.041 6.484 3.489 1.00 98.38 84 TRP A N 1
ATOM 627 C CA . TRP A 1 84 ? -7.216 5.736 3.920 1.00 98.38 84 TRP A CA 1
ATOM 628 C C . TRP A 1 84 ? -7.694 6.233 5.277 1.00 98.38 84 TRP A C 1
ATOM 630 O O . TRP A 1 84 ? -6.912 6.315 6.220 1.00 98.38 84 TRP A O 1
ATOM 640 N N . THR A 1 85 ? -8.987 6.502 5.415 1.00 98.06 85 THR A N 1
ATOM 641 C CA . THR A 1 85 ? -9.608 6.803 6.710 1.00 98.06 85 THR A CA 1
ATOM 642 C C . THR A 1 85 ? -10.082 5.510 7.371 1.00 98.06 85 THR A C 1
ATOM 644 O O . THR A 1 85 ? -10.722 4.677 6.728 1.00 98.06 85 THR A O 1
ATOM 647 N N . VAL A 1 86 ? -9.765 5.327 8.656 1.00 97.88 86 VAL A N 1
ATOM 648 C CA . VAL A 1 86 ? -10.211 4.166 9.442 1.00 97.88 86 VAL A CA 1
ATOM 649 C C . VAL A 1 86 ? -11.593 4.436 10.048 1.00 97.88 86 VAL A C 1
ATOM 651 O O . VAL A 1 86 ? -11.727 5.269 10.939 1.00 97.88 86 VAL A O 1
ATOM 654 N N . GLY A 1 87 ? -12.627 3.713 9.622 1.00 96.19 87 GLY A N 1
ATOM 655 C CA . GLY A 1 87 ? -14.016 3.975 10.017 1.00 96.19 87 GLY A CA 1
ATOM 656 C C . GLY A 1 87 ? -14.523 5.338 9.523 1.00 96.19 87 GLY A C 1
ATOM 657 O O . GLY A 1 87 ? -13.876 5.998 8.717 1.00 96.19 87 GLY A O 1
ATOM 658 N N . ASP A 1 88 ? -15.676 5.788 10.021 1.00 90.62 88 ASP A N 1
ATOM 659 C CA . ASP A 1 88 ? -16.337 6.989 9.478 1.00 90.62 88 ASP A CA 1
ATOM 660 C C . ASP A 1 88 ? -15.636 8.315 9.835 1.00 90.62 88 ASP A C 1
ATOM 662 O O . ASP A 1 88 ? -15.853 9.318 9.165 1.00 90.62 88 ASP A O 1
ATOM 666 N N . ASN A 1 89 ? -14.830 8.348 10.907 1.00 88.44 89 ASN A N 1
ATOM 667 C CA . ASN A 1 89 ? -14.159 9.561 11.414 1.00 88.44 89 ASN A CA 1
ATOM 668 C C . ASN A 1 89 ? -12.832 9.257 12.140 1.00 88.44 89 ASN A C 1
ATOM 670 O O . ASN A 1 89 ? -12.438 9.980 13.060 1.00 88.44 89 ASN A O 1
ATOM 674 N N . GLY A 1 90 ? -12.189 8.131 11.835 1.00 94.38 90 GLY A N 1
ATOM 675 C CA . GLY A 1 90 ? -10.943 7.757 12.500 1.00 94.38 90 GLY A CA 1
ATOM 676 C C . GLY A 1 90 ? -9.707 8.412 11.883 1.00 94.38 90 GLY A C 1
ATOM 677 O O . GLY A 1 90 ? -9.809 9.319 11.058 1.00 94.38 90 GLY A O 1
ATOM 678 N N . PRO A 1 91 ? -8.511 7.983 12.315 1.00 96.62 91 PRO A N 1
ATOM 679 C CA . PRO A 1 91 ? -7.260 8.517 11.796 1.00 96.62 91 PRO A CA 1
ATOM 680 C C . PRO A 1 91 ? -7.056 8.150 10.323 1.00 96.62 91 PRO A C 1
ATOM 682 O O . PRO A 1 91 ? -7.533 7.114 9.855 1.00 96.62 91 PRO A O 1
ATOM 685 N N . THR A 1 92 ? -6.261 8.967 9.638 1.00 97.25 92 THR A N 1
ATOM 686 C CA . THR A 1 92 ? -5.753 8.664 8.299 1.00 97.25 92 THR A CA 1
ATOM 687 C C . THR A 1 92 ? -4.550 7.727 8.382 1.00 97.25 92 THR A C 1
ATOM 689 O O . THR A 1 92 ? -3.689 7.868 9.257 1.00 97.25 92 THR A O 1
ATOM 692 N N . VAL A 1 93 ? -4.493 6.773 7.462 1.00 97.75 93 VAL A N 1
ATOM 693 C CA . VAL A 1 93 ? -3.346 5.917 7.171 1.00 97.75 93 VAL A CA 1
ATOM 694 C C . VAL A 1 93 ? -2.783 6.351 5.829 1.00 97.75 93 VAL A C 1
ATOM 696 O O . VAL A 1 93 ? -3.495 6.322 4.831 1.00 97.75 93 VAL A O 1
ATOM 699 N N . GLU A 1 94 ? -1.516 6.741 5.810 1.00 98.12 94 GLU A N 1
ATOM 700 C CA . GLU A 1 94 ? -0.818 7.197 4.609 1.00 98.12 94 GLU A CA 1
ATOM 701 C C . GLU A 1 94 ? 0.183 6.126 4.175 1.00 98.12 94 GLU A C 1
ATOM 703 O O . GLU A 1 94 ? 0.987 5.652 4.984 1.00 98.12 94 GLU A O 1
ATOM 708 N N . LEU A 1 95 ? 0.143 5.753 2.897 1.00 98.38 95 LEU A N 1
ATOM 709 C CA . LEU A 1 95 ? 1.052 4.802 2.264 1.00 98.38 95 LEU A CA 1
ATOM 710 C C . LEU A 1 95 ? 1.766 5.492 1.109 1.00 98.38 95 LEU A C 1
ATOM 712 O O . LEU A 1 95 ? 1.105 6.061 0.246 1.00 98.38 95 LEU A O 1
ATOM 716 N N . LYS A 1 96 ? 3.093 5.385 1.056 1.00 98.19 96 LYS A N 1
ATOM 717 C CA . LYS A 1 96 ? 3.912 5.828 -0.081 1.00 98.19 96 LYS A CA 1
ATOM 718 C C . LYS A 1 96 ? 4.761 4.684 -0.586 1.00 98.19 96 LYS A C 1
ATOM 720 O O . LYS A 1 96 ? 5.261 3.881 0.211 1.00 98.19 96 LYS A O 1
ATOM 725 N N . TYR A 1 97 ? 4.921 4.629 -1.895 1.00 97.56 97 TYR A N 1
ATOM 726 C CA . TYR A 1 97 ? 5.666 3.591 -2.582 1.00 97.56 97 TYR A CA 1
ATOM 727 C C . TYR A 1 97 ? 6.342 4.175 -3.820 1.00 97.56 97 TYR A C 1
ATOM 729 O O . TYR A 1 97 ? 5.714 4.872 -4.612 1.00 97.56 97 TYR A O 1
ATOM 737 N N . ASP A 1 98 ? 7.618 3.849 -3.980 1.00 97.19 98 ASP A N 1
ATOM 738 C CA . ASP A 1 98 ? 8.461 4.263 -5.095 1.00 97.19 98 ASP A CA 1
ATOM 739 C C . ASP A 1 98 ? 9.304 3.069 -5.555 1.00 97.19 98 ASP A C 1
ATOM 741 O O . ASP A 1 98 ? 9.993 2.425 -4.758 1.00 97.19 98 ASP A O 1
ATOM 745 N N . ASN A 1 99 ? 9.223 2.762 -6.844 1.00 95.75 99 ASN A N 1
ATOM 746 C CA . ASN A 1 99 ? 10.047 1.779 -7.532 1.00 95.75 99 ASN A CA 1
ATOM 747 C C . ASN A 1 99 ? 10.748 2.489 -8.701 1.00 95.75 99 ASN A C 1
ATOM 749 O O . ASN A 1 99 ? 10.187 2.570 -9.807 1.00 95.75 99 ASN A O 1
ATOM 753 N N . PRO A 1 100 ? 11.941 3.059 -8.455 1.00 93.38 100 PRO A N 1
ATOM 754 C CA . PRO A 1 100 ? 12.645 3.873 -9.430 1.00 93.38 100 PRO A CA 1
ATOM 755 C C . PRO A 1 100 ? 13.254 3.007 -10.537 1.00 93.38 100 PRO A C 1
ATOM 757 O O . PRO A 1 100 ? 13.573 1.836 -10.345 1.00 93.38 100 PRO A O 1
ATOM 760 N N . TYR A 1 101 ? 13.511 3.601 -11.705 1.00 88.31 101 TYR A N 1
ATOM 761 C CA . TYR A 1 101 ? 14.187 2.884 -12.794 1.00 88.31 101 TYR A CA 1
ATOM 762 C C . TYR A 1 101 ? 15.616 2.442 -12.431 1.00 88.31 101 TYR A C 1
ATOM 764 O O . TYR A 1 101 ? 16.067 1.375 -12.854 1.00 88.31 101 TYR A O 1
ATOM 772 N N . TYR A 1 102 ? 16.313 3.246 -11.624 1.00 87.94 102 TYR A N 1
ATOM 773 C CA . TYR A 1 102 ? 17.605 2.924 -11.024 1.00 87.94 102 TYR A CA 1
ATOM 774 C C . TYR A 1 102 ? 17.560 3.193 -9.523 1.00 87.94 102 TYR A C 1
ATOM 776 O O . TYR A 1 102 ? 17.152 4.272 -9.101 1.00 87.94 102 TYR A O 1
ATOM 784 N N . GLY A 1 103 ? 18.066 2.252 -8.729 1.00 90.00 103 GLY A N 1
ATOM 785 C CA . GLY A 1 103 ? 18.137 2.378 -7.277 1.00 90.00 103 GLY A CA 1
ATOM 786 C C . GLY A 1 103 ? 17.414 1.240 -6.573 1.00 90.00 103 GLY A C 1
ATOM 787 O O . GLY A 1 103 ? 17.241 0.160 -7.134 1.00 90.00 103 GLY A O 1
ATOM 788 N N . SER A 1 104 ? 17.044 1.488 -5.322 1.00 93.25 104 SER A N 1
ATOM 789 C CA . SER A 1 104 ? 16.275 0.557 -4.501 1.00 93.25 104 SER A CA 1
ATOM 790 C C . SER A 1 104 ? 14.883 1.116 -4.271 1.00 93.25 104 SER A C 1
ATOM 792 O O . SER A 1 104 ? 14.729 2.322 -4.085 1.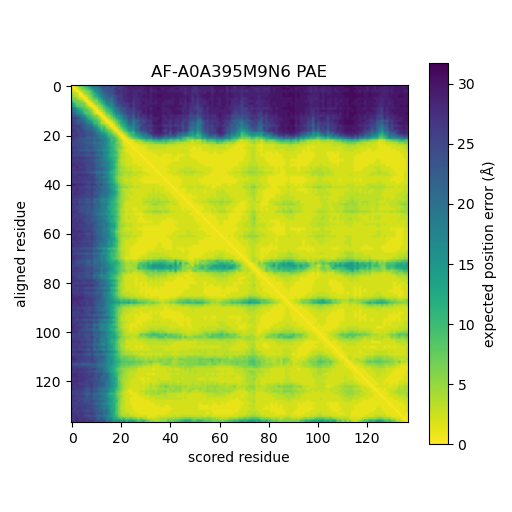00 93.25 104 SER A O 1
ATOM 794 N N . ASN A 1 105 ? 13.899 0.226 -4.234 1.00 95.25 105 ASN A N 1
ATOM 795 C CA . ASN A 1 105 ? 12.524 0.591 -3.940 1.00 95.25 105 ASN A CA 1
ATOM 796 C C . ASN A 1 105 ? 12.430 1.204 -2.541 1.00 95.25 105 ASN A C 1
ATOM 798 O O . ASN A 1 105 ? 13.140 0.795 -1.614 1.00 95.25 105 ASN A O 1
ATOM 802 N N . SER A 1 106 ? 11.543 2.178 -2.381 1.00 96.19 106 SER A N 1
ATOM 803 C CA . SER A 1 106 ? 11.324 2.850 -1.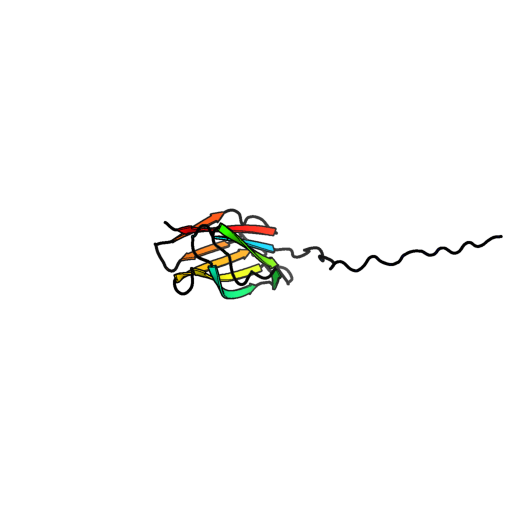111 1.00 96.19 106 SER A CA 1
ATOM 804 C C . SER A 1 106 ? 9.843 2.867 -0.749 1.00 96.19 106 SER A C 1
ATOM 806 O O . SER A 1 106 ? 8.958 2.947 -1.599 1.00 96.19 106 SER A O 1
ATOM 808 N N . TYR A 1 107 ? 9.573 2.714 0.547 1.00 97.31 107 TYR A N 1
ATOM 809 C CA . TYR A 1 107 ? 8.223 2.566 1.074 1.00 97.31 107 TYR A CA 1
ATOM 810 C C . TYR A 1 107 ? 8.123 3.235 2.436 1.00 97.31 107 TYR A C 1
ATOM 812 O O . TYR A 1 107 ? 8.955 2.975 3.313 1.00 97.31 107 TYR A O 1
ATOM 820 N N . SER A 1 108 ? 7.064 4.008 2.652 1.00 97.12 108 SER A N 1
ATOM 821 C CA . SER A 1 108 ? 6.742 4.573 3.962 1.00 97.12 108 SER A CA 1
ATOM 822 C C . SER A 1 108 ? 5.271 4.383 4.287 1.00 97.12 108 SER A C 1
ATOM 824 O O . SER A 1 108 ? 4.422 4.507 3.409 1.00 97.12 108 SER A O 1
ATOM 826 N N . CYS A 1 109 ? 4.973 4.128 5.555 1.00 95.88 109 CYS A N 1
ATOM 827 C CA . CYS A 1 109 ? 3.614 4.043 6.062 1.00 95.88 109 CYS A CA 1
ATOM 828 C C . CYS A 1 109 ? 3.510 4.788 7.392 1.00 95.88 109 CYS A C 1
ATOM 830 O O . CYS A 1 109 ? 4.397 4.669 8.242 1.00 95.88 109 CYS A O 1
ATOM 832 N N . SER A 1 110 ? 2.438 5.551 7.572 1.00 95.69 110 SER A N 1
ATOM 833 C CA . SER A 1 110 ? 2.178 6.303 8.797 1.00 95.69 110 SER A CA 1
ATOM 834 C C . SER A 1 110 ? 0.702 6.210 9.185 1.00 95.69 110 SER A C 1
ATOM 836 O O . SER A 1 110 ? -0.159 5.907 8.357 1.00 95.69 110 SER A O 1
ATOM 838 N N . THR A 1 111 ? 0.408 6.427 10.466 1.00 94.19 111 THR A N 1
ATOM 839 C CA . THR A 1 111 ? -0.961 6.516 10.979 1.00 94.19 111 THR A CA 1
ATOM 840 C C . THR A 1 111 ? -1.106 7.817 11.761 1.00 94.19 111 THR A C 1
ATOM 842 O O . THR A 1 111 ? -0.212 8.218 12.509 1.00 94.19 111 THR A O 1
ATOM 845 N N . GLY A 1 112 ? -2.262 8.468 11.651 1.00 88.62 112 GLY A N 1
ATOM 846 C CA . GLY A 1 112 ? -2.594 9.647 12.455 1.00 88.62 112 GLY A CA 1
ATOM 847 C C . GLY A 1 112 ? -2.875 9.346 13.937 1.00 88.62 112 GLY A C 1
ATOM 848 O O . GLY A 1 112 ? -3.346 10.225 14.652 1.00 88.62 112 GLY A O 1
ATOM 849 N N . SER A 1 113 ? -2.663 8.110 14.411 1.00 91.44 113 SER A N 1
ATOM 850 C CA . SER A 1 113 ? -3.003 7.682 15.774 1.00 91.44 113 SER A CA 1
ATOM 851 C C . SER A 1 113 ? -2.141 6.524 16.267 1.00 91.44 113 SER A C 1
ATOM 853 O O . SER A 1 113 ? -1.928 5.539 15.564 1.00 91.44 113 SER A O 1
ATOM 855 N N . THR A 1 114 ? -1.757 6.582 17.543 1.00 91.62 114 THR A N 1
ATOM 856 C CA . THR A 1 114 ? -1.025 5.516 18.242 1.00 91.62 114 THR A CA 1
ATOM 857 C C . THR A 1 114 ? -1.889 4.307 18.613 1.00 91.62 114 THR A C 1
ATOM 859 O O . THR A 1 114 ? -1.362 3.332 19.140 1.00 91.62 114 THR A O 1
ATOM 862 N N . SER A 1 115 ? -3.202 4.331 18.359 1.00 94.00 115 SER A N 1
ATOM 863 C CA . SER A 1 115 ? -4.091 3.171 18.555 1.00 94.00 115 SER A CA 1
ATOM 864 C C . SER A 1 115 ? -3.956 2.108 17.461 1.00 94.00 115 SER A C 1
ATOM 866 O O . SER A 1 115 ? -4.508 1.018 17.600 1.00 94.00 115 SER A O 1
ATOM 868 N N . TYR A 1 116 ? -3.232 2.423 16.388 1.00 95.88 116 TYR A N 1
ATOM 869 C CA . TYR A 1 116 ? -2.998 1.529 15.264 1.00 95.88 116 TYR A CA 1
ATOM 870 C C . TYR A 1 116 ? -1.505 1.383 15.007 1.00 95.88 116 TYR A C 1
ATOM 872 O O . TYR A 1 116 ? -0.722 2.309 15.228 1.00 95.88 116 TYR A O 1
ATOM 880 N N . ASN A 1 117 ? -1.126 0.220 14.499 1.00 96.31 117 ASN A N 1
ATOM 881 C CA . ASN A 1 117 ? 0.198 -0.046 13.973 1.00 96.31 117 ASN A CA 1
ATOM 882 C C . ASN A 1 117 ? 0.080 -0.463 12.509 1.00 96.31 117 ASN A C 1
ATOM 884 O O . ASN A 1 117 ? -0.892 -1.108 12.113 1.00 96.31 117 ASN A O 1
ATOM 888 N N . ILE A 1 118 ? 1.080 -0.092 11.716 1.00 97.06 118 ILE A N 1
ATOM 889 C CA . ILE A 1 118 ? 1.181 -0.518 10.331 1.00 97.06 118 ILE A CA 1
ATOM 890 C C . ILE A 1 118 ? 2.541 -1.159 10.077 1.00 97.06 118 ILE A C 1
ATOM 892 O O . ILE A 1 118 ? 3.589 -0.549 10.291 1.00 97.06 118 ILE A O 1
ATOM 896 N N . GLY A 1 119 ? 2.503 -2.419 9.655 1.00 96.38 119 GLY A N 1
ATOM 897 C CA . GLY A 1 119 ? 3.668 -3.183 9.226 1.00 96.38 119 GLY A CA 1
ATOM 898 C C . GLY A 1 119 ? 3.786 -3.204 7.706 1.00 96.38 119 GLY A C 1
ATOM 899 O O . GLY A 1 119 ? 2.790 -3.035 7.002 1.00 96.38 119 GLY A O 1
ATOM 900 N N . ARG A 1 120 ? 4.996 -3.452 7.205 1.00 97.38 120 ARG A N 1
ATOM 901 C CA . ARG A 1 120 ? 5.286 -3.637 5.780 1.00 97.38 120 ARG A CA 1
ATOM 902 C C . ARG A 1 120 ? 6.066 -4.930 5.572 1.00 97.38 120 ARG A C 1
ATOM 904 O O . ARG A 1 120 ? 7.020 -5.174 6.307 1.00 97.38 120 ARG A O 1
ATOM 911 N N . ASP A 1 121 ? 5.706 -5.685 4.542 1.00 97.19 121 ASP A N 1
ATOM 912 C CA . ASP A 1 121 ? 6.436 -6.861 4.065 1.00 97.19 121 ASP A CA 1
ATOM 913 C C . ASP A 1 121 ? 6.577 -6.849 2.530 1.00 97.19 121 ASP A C 1
ATOM 915 O O . ASP A 1 121 ? 5.745 -6.266 1.825 1.00 97.19 121 ASP A O 1
ATOM 919 N N . GLY A 1 122 ? 7.641 -7.471 2.018 1.00 96.31 122 GLY A N 1
ATOM 920 C CA . GLY A 1 122 ? 7.967 -7.502 0.590 1.00 96.31 122 GLY A CA 1
ATOM 921 C C . GLY A 1 122 ? 8.412 -6.151 0.011 1.00 96.31 122 GLY A C 1
ATOM 922 O O . GLY A 1 122 ? 8.881 -5.265 0.732 1.00 96.31 122 GLY A O 1
ATOM 923 N N . GLY A 1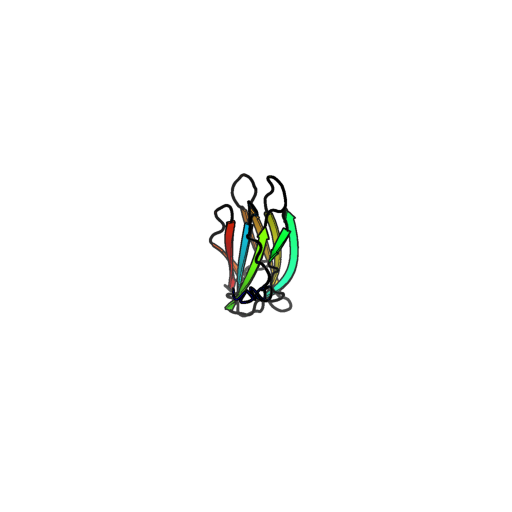 123 ? 8.242 -6.004 -1.306 1.00 94.12 123 GLY A N 1
ATOM 924 C CA . GLY A 1 123 ? 8.574 -4.789 -2.058 1.00 94.12 123 GLY A CA 1
ATOM 925 C C . GLY A 1 123 ? 9.899 -4.822 -2.829 1.00 94.12 123 GLY A C 1
ATOM 926 O O . GLY A 1 123 ? 10.356 -3.783 -3.285 1.00 94.12 123 GLY A O 1
ATOM 927 N N . ASP A 1 124 ? 10.536 -5.976 -3.000 1.00 91.75 124 ASP A N 1
ATOM 928 C CA . ASP A 1 124 ? 11.797 -6.065 -3.748 1.00 91.75 124 ASP A CA 1
ATOM 929 C C . ASP A 1 124 ? 11.587 -6.341 -5.246 1.00 91.75 124 ASP A C 1
ATOM 931 O O . ASP A 1 124 ? 10.571 -6.903 -5.661 1.00 91.75 124 ASP A O 1
ATOM 935 N N . GLY A 1 125 ? 12.598 -5.999 -6.051 1.00 92.50 125 GLY A N 1
ATOM 936 C CA . GLY A 1 125 ? 12.652 -6.285 -7.486 1.00 92.50 125 GLY A CA 1
ATOM 937 C C . GLY A 1 125 ? 11.967 -5.243 -8.372 1.00 92.50 125 GLY A C 1
ATOM 938 O O . GLY A 1 125 ? 11.408 -4.253 -7.903 1.00 92.50 125 GLY A O 1
ATOM 939 N N . ASP A 1 126 ? 12.038 -5.475 -9.681 1.00 90.69 126 ASP A N 1
ATOM 940 C CA . ASP A 1 126 ? 11.537 -4.535 -10.689 1.00 90.69 126 ASP A CA 1
ATOM 941 C C . ASP A 1 126 ? 10.005 -4.565 -10.782 1.00 90.69 126 ASP A C 1
ATOM 943 O O . ASP A 1 126 ? 9.366 -3.529 -10.958 1.00 90.69 126 ASP A O 1
ATOM 947 N N . HIS A 1 127 ? 9.408 -5.743 -10.585 1.00 93.00 127 HIS A N 1
ATOM 948 C CA . HIS A 1 127 ? 7.965 -5.960 -10.454 1.00 93.00 127 HIS A CA 1
ATOM 949 C C . HIS A 1 127 ? 7.641 -6.279 -8.997 1.00 93.00 127 HIS A C 1
ATOM 951 O O . HIS A 1 127 ? 7.419 -7.427 -8.610 1.00 93.00 127 HIS A O 1
ATOM 957 N N . ALA A 1 128 ? 7.687 -5.243 -8.172 1.00 94.56 128 ALA A N 1
ATOM 958 C CA . ALA A 1 128 ? 7.572 -5.362 -6.734 1.00 94.56 128 ALA A CA 1
ATOM 959 C C . ALA A 1 128 ? 6.125 -5.608 -6.293 1.00 94.56 128 ALA A C 1
ATOM 961 O O . ALA A 1 128 ? 5.180 -5.013 -6.817 1.00 94.56 128 ALA A O 1
ATOM 962 N N . SER A 1 129 ? 5.960 -6.438 -5.265 1.00 97.31 129 SER A N 1
ATOM 963 C CA . SER A 1 129 ? 4.712 -6.564 -4.513 1.00 97.31 129 SER A CA 1
ATOM 964 C C . SER A 1 129 ? 4.978 -6.217 -3.056 1.00 97.31 129 SER A C 1
ATOM 966 O O . SER A 1 129 ? 5.765 -6.899 -2.400 1.00 97.31 129 SER A O 1
ATOM 968 N N . VAL A 1 130 ? 4.330 -5.168 -2.554 1.00 98.00 130 VAL A N 1
ATOM 969 C CA . VAL A 1 130 ? 4.449 -4.707 -1.166 1.00 98.00 130 VAL A CA 1
ATOM 970 C C . VAL A 1 130 ? 3.125 -4.898 -0.438 1.00 98.00 130 VAL A C 1
ATOM 972 O O . VAL A 1 130 ? 2.064 -4.525 -0.941 1.00 98.00 130 VAL A O 1
ATOM 975 N N . THR A 1 131 ? 3.187 -5.477 0.759 1.00 98.69 131 THR A N 1
ATOM 976 C CA . THR A 1 131 ? 2.022 -5.655 1.628 1.00 98.69 131 THR A CA 1
ATOM 977 C C . THR A 1 131 ? 2.148 -4.758 2.844 1.00 98.69 131 THR A C 1
ATOM 979 O O . THR A 1 131 ? 3.086 -4.891 3.628 1.00 98.69 131 THR A O 1
ATOM 982 N N . PHE A 1 132 ? 1.176 -3.876 3.030 1.00 98.50 132 PHE A N 1
ATOM 983 C CA . PHE A 1 132 ? 0.978 -3.119 4.253 1.00 98.50 132 PHE A CA 1
ATOM 984 C C . PHE A 1 132 ? -0.100 -3.797 5.092 1.00 98.50 132 PHE A C 1
ATOM 986 O O . PHE A 1 132 ? -1.173 -4.116 4.587 1.00 98.50 132 PHE A O 1
ATOM 993 N N . THR A 1 133 ? 0.168 -4.023 6.373 1.00 98.50 133 THR A N 1
ATOM 994 C CA . THR A 1 133 ? -0.803 -4.617 7.301 1.00 98.50 133 THR A CA 1
ATOM 995 C C . THR A 1 133 ? -1.133 -3.613 8.384 1.00 98.50 133 THR A C 1
ATOM 997 O O . THR A 1 133 ? -0.284 -3.316 9.222 1.00 98.50 133 THR A O 1
ATOM 1000 N N . LEU A 1 134 ? -2.363 -3.106 8.371 1.00 98.25 134 LEU A N 1
ATOM 1001 C CA . LEU A 1 134 ? -2.890 -2.252 9.425 1.00 98.25 134 LEU A CA 1
ATOM 1002 C C . LEU A 1 134 ? -3.529 -3.122 10.505 1.00 98.25 134 LEU A C 1
ATOM 1004 O O . LEU A 1 134 ? -4.446 -3.890 10.219 1.00 98.25 134 LEU A O 1
ATOM 1008 N N . ALA A 1 135 ? -3.083 -2.971 11.746 1.00 97.38 135 ALA A N 1
ATOM 1009 C CA . ALA A 1 135 ? -3.648 -3.647 12.905 1.00 97.38 135 ALA A CA 1
ATOM 1010 C C . ALA A 1 135 ? -3.981 -2.640 14.009 1.00 97.38 135 ALA A C 1
ATOM 1012 O O . ALA A 1 135 ? -3.378 -1.570 14.113 1.00 97.38 135 ALA A O 1
ATOM 1013 N N . GLN A 1 136 ? -4.956 -2.996 14.840 1.00 94.06 136 GLN A N 1
ATOM 1014 C CA . GLN A 1 136 ? -5.260 -2.268 16.065 1.00 94.06 136 GLN A CA 1
ATOM 1015 C C . GLN A 1 136 ? -4.395 -2.817 17.209 1.00 94.06 136 GLN A C 1
ATOM 1017 O O . GLN A 1 136 ? -4.191 -4.029 17.286 1.00 94.06 136 GLN A O 1
ATOM 1022 N N . ASN A 1 137 ? -3.874 -1.924 18.054 1.00 88.56 137 ASN A N 1
ATOM 1023 C CA . ASN A 1 137 ? -3.068 -2.289 19.226 1.00 88.56 137 ASN A CA 1
ATOM 1024 C C . ASN A 1 137 ? -3.901 -2.900 20.360 1.00 88.56 137 ASN A C 1
ATOM 1026 O O . ASN A 1 137 ? -5.099 -2.548 20.475 1.00 88.56 137 ASN A O 1
#

Secondary structure (DSSP, 8-state):
-----------------------S-EEEEEEEEESSS-EEEEEEEEEESEEEEPPPSEE-TT-EEEEEEE--STT--EEEEEEEEETTT--EEEEEEEE-SSS--EEEEEES-TTEEEEEEE--SSEEEEEEEEEE-

Foldseek 3Di:
DDDDDDPDDDDPDCPPPPPPQPFQAKEKEKEFAQEQFKKAWDDKDKPAADWPFDWDRIAHHRGMIITMGGHDDDQFWTWMKTWIATHPHHWIKIKIWIQGSDDWIDIDIDTPDPQKDKDKDWQGDRHTYIYIYIHGD

Radius of gyration: 20.35 Å; Cα contacts (8 Å, |Δi|>4): 331; chains: 1; bounding box: 34×44×77 Å

Nearest PDB structures (foldseek):
  7pud-assembly1_A  TM=9.141E-01  e=3.365E-07  Physcomitrium patens
  4tsp-assembly2_B  TM=7.989E-01  e=2.557E-08  Actinia fragacea
  1tzq-assembly1_A  TM=8.248E-01  e=8.572E-08  Actinia equina
  1iaz-assembly1_B  TM=8.056E-01  e=1.115E-07  Actinia equina
  4wdc-assembly1_A  TM=7.841E-01  e=5.932E-08  Actinia fragacea

Solvent-accessible surface area (backbone atoms only — not comparable to full-atom values): 7650 Å² total; per-residue (Å²): 136,86,85,77,84,85,86,79,76,84,74,76,79,82,64,82,77,76,71,72,83,78,43,80,14,31,43,37,43,33,45,34,29,60,32,92,45,41,33,33,61,73,51,72,52,67,82,35,42,42,80,78,37,73,64,58,66,58,29,50,52,71,33,65,36,54,29,26,36,23,19,77,55,90,85,36,21,20,26,35,36,43,33,30,26,40,40,99,82,48,46,46,33,42,40,38,44,34,37,51,61,72,81,73,59,48,75,51,76,51,62,71,42,88,63,44,48,74,48,77,47,82,38,63,74,52,73,12,50,29,38,37,39,39,33,62,111